Protein AF-A0A846T245-F1 (afdb_monomer_lite)

Sequence (131 aa):
MDLLSFDAEPLFFENPPSEEVVQLIQQATEDYKSGAAETFLRRAYDLAPENLMVLVTLFRYYFYQQRFTDATIISQQARAVIRHQLGLPDDWREISEARLFGSNQNNMVMVRFYLLCLKGEAYMLIRQGQF

Structure (mmCIF, N/CA/C/O backbone):
data_AF-A0A846T245-F1
#
_entry.id   AF-A0A846T245-F1
#
loop_
_atom_site.group_PDB
_atom_site.id
_atom_site.type_symbol
_atom_site.label_atom_id
_atom_site.label_alt_id
_atom_site.label_comp_id
_atom_site.label_asym_id
_atom_site.label_entity_id
_atom_site.label_seq_id
_atom_site.pdbx_PDB_ins_code
_atom_site.Cartn_x
_atom_site.Cartn_y
_atom_site.Cartn_z
_atom_site.occupancy
_atom_site.B_iso_or_equiv
_atom_site.auth_seq_id
_atom_site.auth_comp_id
_atom_site.auth_asym_id
_atom_site.auth_atom_id
_atom_site.pdbx_PDB_model_num
ATOM 1 N N . MET A 1 1 ? 24.693 6.717 6.559 1.00 41.41 1 MET A N 1
ATOM 2 C CA . MET A 1 1 ? 23.518 6.591 5.677 1.00 41.41 1 MET A CA 1
ATOM 3 C C . MET A 1 1 ? 22.745 5.388 6.180 1.00 41.41 1 MET A C 1
ATOM 5 O O . MET A 1 1 ? 23.279 4.289 6.101 1.00 41.41 1 MET A O 1
ATOM 9 N N . ASP A 1 2 ? 21.595 5.599 6.818 1.00 45.47 2 ASP A N 1
ATOM 10 C CA . ASP A 1 2 ? 20.751 4.489 7.262 1.00 45.47 2 ASP A CA 1
ATOM 11 C C . ASP A 1 2 ? 20.046 3.914 6.029 1.00 45.47 2 ASP A C 1
ATOM 13 O O . ASP A 1 2 ? 19.278 4.602 5.363 1.00 45.47 2 ASP A O 1
ATOM 17 N N . LEU A 1 3 ? 20.349 2.665 5.680 1.00 34.88 3 LEU A N 1
ATOM 18 C CA . LEU A 1 3 ? 19.709 1.982 4.551 1.00 34.88 3 LEU A CA 1
ATOM 19 C C . LEU A 1 3 ? 18.205 1.751 4.797 1.00 34.88 3 LEU A C 1
ATOM 21 O O . LEU A 1 3 ? 17.487 1.402 3.862 1.00 34.88 3 LEU A O 1
ATOM 25 N N . LEU A 1 4 ? 17.733 1.952 6.034 1.00 42.19 4 LEU A N 1
ATOM 26 C CA . LEU A 1 4 ? 16.335 1.839 6.443 1.00 42.19 4 LEU A CA 1
ATOM 27 C C . LEU A 1 4 ? 15.593 3.183 6.467 1.00 42.19 4 LEU A C 1
ATOM 29 O O . LEU A 1 4 ? 14.371 3.177 6.621 1.00 42.19 4 LEU A O 1
ATOM 33 N N . SER A 1 5 ? 16.276 4.322 6.282 1.00 49.75 5 SER A N 1
ATOM 34 C CA . SER A 1 5 ? 15.593 5.610 6.129 1.00 49.75 5 SER A CA 1
ATOM 35 C C . SER A 1 5 ? 14.982 5.693 4.728 1.00 49.75 5 SER A C 1
ATOM 37 O O . SER A 1 5 ? 15.657 6.045 3.757 1.00 49.75 5 SER A O 1
ATOM 39 N N . PHE A 1 6 ? 13.712 5.311 4.618 1.00 59.47 6 PHE A N 1
ATOM 40 C CA . PHE A 1 6 ? 12.919 5.445 3.402 1.00 59.47 6 PHE A CA 1
ATOM 41 C C . PHE A 1 6 ? 11.985 6.647 3.533 1.00 59.47 6 PHE A C 1
ATOM 43 O O . PHE A 1 6 ? 11.126 6.670 4.415 1.00 59.47 6 PHE A O 1
ATOM 50 N N . ASP A 1 7 ? 12.157 7.623 2.646 1.00 66.38 7 ASP A N 1
ATOM 51 C CA . ASP A 1 7 ? 11.205 8.710 2.467 1.00 66.38 7 ASP A CA 1
ATOM 52 C C . ASP A 1 7 ? 10.240 8.348 1.332 1.00 66.38 7 ASP A C 1
ATOM 54 O O . ASP A 1 7 ? 10.659 8.086 0.202 1.00 66.38 7 ASP A O 1
ATOM 58 N N . ALA A 1 8 ? 8.952 8.277 1.670 1.00 64.69 8 ALA A N 1
ATOM 59 C CA . ALA A 1 8 ? 7.884 7.939 0.739 1.00 64.69 8 ALA A CA 1
ATOM 60 C C . ALA A 1 8 ? 7.379 9.164 -0.032 1.00 64.69 8 ALA A C 1
ATOM 62 O O . ALA A 1 8 ? 6.711 8.981 -1.046 1.00 64.69 8 ALA A O 1
ATOM 63 N N . GLU A 1 9 ? 7.688 10.385 0.424 1.00 68.50 9 GLU A N 1
ATOM 64 C CA . GLU A 1 9 ? 7.197 11.622 -0.189 1.00 68.50 9 GLU A CA 1
ATOM 65 C C . GLU A 1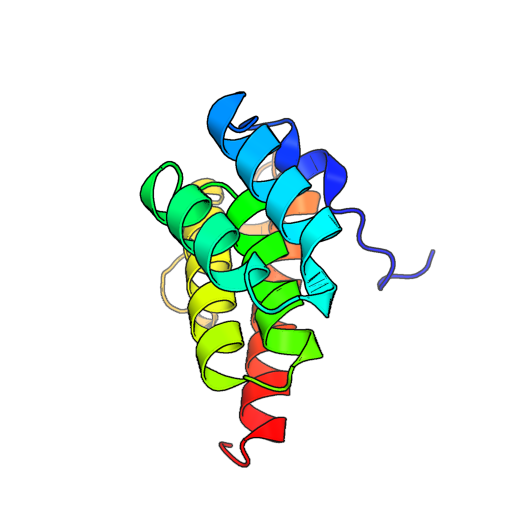 9 ? 7.442 11.686 -1.704 1.00 68.50 9 GLU A C 1
ATOM 67 O O . GLU A 1 9 ? 6.489 11.980 -2.430 1.00 68.50 9 GLU A O 1
ATOM 72 N N . PRO A 1 10 ? 8.626 11.311 -2.238 1.00 71.62 10 PRO A N 1
ATOM 73 C CA . PRO A 1 10 ? 8.865 11.336 -3.679 1.00 71.62 10 PRO A CA 1
ATOM 74 C C . PRO A 1 10 ? 7.912 10.450 -4.497 1.00 71.62 10 PRO A C 1
ATOM 76 O O . PRO A 1 10 ? 7.653 10.762 -5.654 1.00 71.62 10 PRO A O 1
ATOM 79 N N . LEU A 1 11 ? 7.358 9.374 -3.919 1.00 72.12 11 LEU A N 1
ATOM 80 C CA . LEU A 1 11 ? 6.392 8.509 -4.612 1.00 72.12 11 LEU A CA 1
ATOM 81 C C . LEU A 1 11 ? 5.040 9.190 -4.834 1.00 72.12 11 LEU A C 1
ATOM 83 O O . LEU A 1 11 ? 4.316 8.834 -5.760 1.00 72.12 11 LEU A O 1
ATOM 87 N N . PHE A 1 12 ? 4.674 10.135 -3.969 1.00 74.50 12 PHE A N 1
ATOM 88 C CA . PHE A 1 12 ? 3.361 10.777 -4.005 1.00 74.50 12 PHE A CA 1
ATOM 89 C C . PHE A 1 12 ? 3.303 11.936 -5.005 1.00 74.50 12 PHE A C 1
ATOM 91 O O . PHE A 1 12 ? 2.217 12.310 -5.441 1.00 74.50 12 PHE A O 1
ATOM 98 N N . PHE A 1 13 ? 4.457 12.478 -5.409 1.00 68.19 13 PHE A N 1
ATOM 99 C CA . PHE A 1 13 ? 4.535 13.596 -6.354 1.00 68.19 13 PHE A CA 1
ATOM 100 C C . PHE A 1 13 ? 4.383 13.186 -7.820 1.00 68.19 13 PHE A C 1
ATOM 102 O O . PHE A 1 13 ? 3.978 14.013 -8.632 1.00 68.19 13 PHE A O 1
ATOM 109 N N . GLU A 1 14 ? 4.685 11.936 -8.177 1.00 71.06 14 GLU A N 1
ATOM 110 C CA . GLU A 1 14 ? 4.560 11.487 -9.570 1.00 71.06 14 GLU A CA 1
ATOM 111 C C . GLU A 1 14 ? 3.104 11.281 -10.003 1.00 71.06 14 GLU A C 1
ATOM 113 O O . GLU A 1 14 ? 2.776 11.452 -11.176 1.00 71.06 14 GLU A O 1
ATOM 118 N N . ASN A 1 15 ? 2.221 10.948 -9.059 1.00 78.31 15 ASN A N 1
ATOM 119 C CA . ASN A 1 15 ? 0.790 10.805 -9.303 1.00 78.31 15 ASN A CA 1
ATOM 120 C C . ASN A 1 15 ? -0.003 11.355 -8.104 1.00 78.31 15 ASN A C 1
ATOM 122 O O . ASN A 1 15 ? -0.431 10.580 -7.236 1.00 78.31 15 ASN A O 1
ATOM 126 N N . PRO A 1 16 ? -0.156 12.688 -8.008 1.00 84.88 16 PRO A N 1
ATOM 127 C CA . PRO A 1 16 ? -0.857 13.293 -6.889 1.00 84.88 16 PRO A CA 1
ATOM 128 C C . PRO A 1 16 ? -2.333 12.859 -6.893 1.00 84.88 16 PRO A C 1
ATOM 130 O O . PRO A 1 16 ? -2.972 12.855 -7.948 1.00 84.88 16 PRO A O 1
ATOM 133 N N . PRO A 1 17 ? -2.898 12.482 -5.734 1.00 88.12 17 PRO A N 1
ATOM 134 C CA . PRO A 1 17 ? -4.321 12.180 -5.634 1.00 88.12 17 PRO A CA 1
ATOM 135 C C . PRO A 1 17 ? -5.187 13.420 -5.901 1.00 88.12 17 PRO A C 1
ATOM 137 O O . PRO A 1 17 ? -4.736 14.560 -5.785 1.00 88.12 17 PRO A O 1
ATOM 140 N N . SER A 1 18 ? -6.462 13.193 -6.228 1.00 93.50 18 SER A N 1
ATOM 141 C CA . SER A 1 18 ? -7.451 14.269 -6.333 1.00 93.50 18 SER A CA 1
ATOM 142 C C . SER A 1 18 ? -7.686 14.942 -4.977 1.00 93.50 18 SER A C 1
ATOM 144 O O . SER A 1 18 ? -7.467 14.344 -3.922 1.00 93.50 18 SER A O 1
ATOM 146 N N . GLU A 1 19 ? -8.183 16.180 -4.992 1.00 94.00 19 GLU A N 1
ATOM 147 C CA . GLU A 1 19 ? -8.483 16.920 -3.760 1.00 94.00 19 GLU A CA 1
ATOM 148 C C . GLU A 1 19 ? -9.481 16.170 -2.860 1.00 94.00 19 GLU A C 1
ATOM 150 O O . GLU A 1 19 ? -9.284 16.112 -1.649 1.00 94.00 19 GLU A O 1
ATOM 155 N N . GLU A 1 20 ? -10.493 15.513 -3.443 1.00 96.38 20 GLU A N 1
ATOM 156 C CA . GLU A 1 20 ? -11.443 14.679 -2.688 1.00 96.38 20 GLU A CA 1
ATOM 157 C C . GLU A 1 20 ? -10.726 13.535 -1.953 1.00 96.38 20 GLU A C 1
ATOM 159 O O . GLU A 1 20 ? -10.983 13.290 -0.776 1.00 96.38 20 GLU A O 1
ATOM 164 N N . VAL A 1 21 ? -9.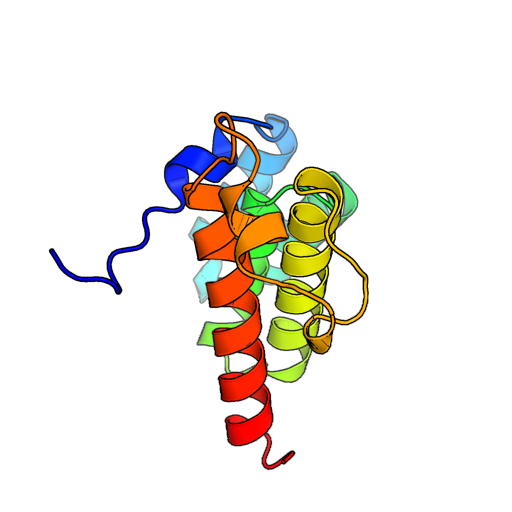781 12.858 -2.613 1.00 95.94 21 VAL A N 1
ATOM 165 C CA . VAL A 1 21 ? -9.000 11.775 -1.997 1.00 95.94 21 VAL A CA 1
ATOM 166 C C . VAL A 1 21 ? -8.119 12.306 -0.865 1.00 95.94 21 VAL A C 1
ATOM 168 O O . VAL A 1 21 ? -8.043 11.676 0.191 1.00 95.94 21 VAL A O 1
ATOM 171 N N . VAL A 1 22 ? -7.494 13.475 -1.038 1.00 94.06 22 VAL A N 1
ATOM 172 C CA . VAL A 1 22 ? -6.704 14.122 0.025 1.00 94.06 22 VAL A CA 1
ATOM 173 C C . VAL A 1 22 ? -7.579 14.450 1.236 1.00 94.06 22 VAL A C 1
ATOM 175 O O . VAL A 1 22 ? -7.199 14.134 2.364 1.00 94.06 22 VAL A O 1
ATOM 178 N N . GLN A 1 23 ? -8.766 15.022 1.015 1.00 95.00 23 GLN A N 1
ATOM 179 C CA . GLN A 1 23 ? -9.715 15.341 2.086 1.00 95.00 23 GLN A CA 1
ATOM 180 C C . GLN A 1 23 ? -10.160 14.084 2.844 1.00 95.00 23 GLN A C 1
ATOM 182 O O . GLN A 1 23 ? -10.197 14.093 4.073 1.00 95.00 23 GLN A O 1
ATOM 187 N N . LEU A 1 24 ? -10.427 12.979 2.141 1.00 96.12 24 LEU A N 1
ATOM 188 C CA . LEU A 1 24 ? -10.780 11.701 2.768 1.00 96.12 24 LEU A CA 1
ATOM 189 C C . LEU A 1 24 ? -9.633 11.133 3.621 1.00 96.12 24 LEU A C 1
ATOM 191 O O . LEU A 1 24 ? -9.868 10.661 4.733 1.00 96.12 24 LEU A O 1
ATOM 195 N N . ILE A 1 25 ? -8.386 11.205 3.144 1.00 93.06 25 ILE A N 1
ATOM 196 C CA . ILE A 1 25 ? -7.206 10.790 3.925 1.00 93.06 25 ILE A CA 1
ATOM 197 C C . ILE A 1 25 ? -7.042 11.663 5.179 1.00 93.06 25 ILE A C 1
ATOM 199 O O . ILE A 1 25 ? -6.724 11.155 6.261 1.00 93.06 25 ILE A O 1
ATOM 203 N N . GLN A 1 26 ? -7.272 12.971 5.056 1.00 92.88 26 GLN A N 1
ATOM 204 C CA . GLN A 1 26 ? -7.211 13.889 6.188 1.00 92.88 26 GLN A CA 1
ATOM 205 C C . GLN A 1 26 ? -8.289 13.561 7.229 1.00 92.88 26 GLN A C 1
ATOM 207 O O . GLN A 1 26 ? -7.961 13.385 8.403 1.00 92.88 26 GLN A O 1
ATOM 212 N N . GLN A 1 27 ? -9.541 13.379 6.799 1.00 92.88 27 GLN A N 1
ATOM 213 C CA . GLN A 1 27 ? -10.646 12.971 7.673 1.00 92.88 27 GLN A CA 1
ATOM 214 C C . GLN A 1 27 ? -10.334 11.661 8.399 1.00 92.88 27 GLN A C 1
ATOM 216 O O . GLN A 1 27 ? -10.502 11.566 9.611 1.00 92.88 27 GLN A O 1
ATOM 221 N N . ALA A 1 28 ? -9.780 10.669 7.695 1.00 91.88 28 ALA A N 1
ATOM 222 C CA . ALA A 1 28 ? -9.361 9.417 8.319 1.00 91.88 28 ALA A CA 1
ATOM 223 C C . ALA A 1 28 ? -8.300 9.603 9.416 1.00 91.88 28 ALA A C 1
ATOM 225 O O . ALA A 1 28 ? -8.283 8.862 10.399 1.00 91.88 28 ALA A O 1
ATOM 226 N N . THR A 1 29 ? -7.402 10.575 9.248 1.00 86.69 29 THR A N 1
ATOM 227 C CA . THR A 1 29 ? -6.349 10.878 10.225 1.00 86.69 29 THR A CA 1
ATOM 228 C C . THR A 1 29 ? -6.931 11.546 11.470 1.00 86.69 29 THR A C 1
ATOM 230 O O . THR A 1 29 ? -6.571 11.180 12.590 1.00 86.69 29 THR A O 1
ATOM 233 N N . GLU A 1 30 ? -7.857 12.487 11.286 1.00 88.12 30 GLU A N 1
ATOM 234 C CA . GLU A 1 30 ? -8.571 13.171 12.372 1.00 88.12 30 GLU A CA 1
ATOM 235 C C . GLU A 1 30 ? -9.438 12.184 13.177 1.00 88.12 30 GLU A C 1
ATOM 237 O O . GLU A 1 30 ? -9.415 12.189 14.411 1.00 88.12 30 GLU A O 1
ATOM 242 N N . ASP A 1 31 ? -10.099 11.254 12.486 1.00 87.19 31 ASP A N 1
ATOM 243 C CA . ASP A 1 31 ? -10.982 10.236 13.062 1.00 87.19 31 ASP A CA 1
ATOM 244 C C . ASP A 1 31 ? -10.290 8.908 13.420 1.00 87.19 31 ASP A C 1
ATOM 246 O O . ASP A 1 31 ? -10.946 7.906 13.726 1.00 87.19 31 ASP A O 1
ATOM 250 N N . TYR A 1 32 ? -8.954 8.870 13.453 1.00 79.06 32 TYR A N 1
ATOM 251 C CA . TYR A 1 32 ? -8.203 7.633 13.716 1.00 79.06 32 TYR A CA 1
ATOM 252 C C . TYR A 1 32 ? -8.620 6.937 15.025 1.00 79.06 32 TYR A C 1
ATOM 254 O O . TYR A 1 32 ? -8.605 5.710 15.121 1.00 79.06 32 TYR A O 1
ATOM 262 N N . LYS A 1 33 ? -9.031 7.710 16.039 1.00 76.25 33 LYS A N 1
ATOM 263 C CA . LYS A 1 33 ? -9.459 7.196 17.352 1.00 76.25 33 LYS A CA 1
ATOM 264 C C . LYS A 1 33 ? -10.952 6.875 17.447 1.00 76.25 33 LYS A C 1
ATOM 266 O O . LYS A 1 33 ? -11.340 6.158 18.365 1.00 76.25 33 LYS A O 1
ATOM 271 N N . SER A 1 34 ? -11.783 7.418 16.557 1.00 74.19 34 SER A N 1
ATOM 272 C CA . SER A 1 34 ? -13.247 7.303 16.627 1.00 74.19 34 SER A CA 1
ATOM 273 C C . SER A 1 34 ? -13.784 6.065 15.896 1.00 74.19 34 SER A C 1
ATOM 275 O O . SER A 1 34 ? -14.965 5.749 16.004 1.00 74.19 34 SER A O 1
ATOM 277 N N . GLY A 1 35 ? -12.920 5.340 15.173 1.00 75.75 35 GLY A N 1
ATOM 278 C CA . GLY A 1 35 ? -13.276 4.137 14.415 1.00 75.75 35 GLY A CA 1
ATOM 279 C C . GLY A 1 35 ? -13.857 4.420 13.025 1.00 75.75 35 GLY A C 1
ATOM 280 O O . GLY A 1 35 ? -13.935 3.505 12.211 1.00 75.75 35 GLY A O 1
ATOM 281 N N . ALA A 1 36 ? -14.189 5.677 12.706 1.00 86.75 36 ALA A N 1
ATOM 282 C CA . ALA A 1 36 ? -14.675 6.075 11.381 1.00 86.75 36 ALA A CA 1
ATOM 283 C C . ALA A 1 36 ? -13.566 6.125 10.311 1.00 86.75 36 ALA A C 1
ATOM 285 O O . ALA A 1 36 ? -13.859 6.129 9.114 1.00 86.75 36 ALA A O 1
ATOM 286 N N . ALA A 1 37 ? -12.296 6.105 10.727 1.00 91.12 37 ALA A N 1
ATOM 287 C CA . ALA A 1 37 ? -11.144 6.189 9.836 1.00 91.12 37 ALA A CA 1
ATOM 288 C C . ALA A 1 37 ? -11.128 5.134 8.718 1.00 91.12 37 ALA A C 1
ATOM 290 O O . ALA A 1 37 ? -10.785 5.469 7.586 1.00 91.12 37 ALA A O 1
ATOM 291 N N . GLU A 1 38 ? -11.541 3.884 8.981 1.00 94.00 38 GLU A N 1
ATOM 292 C CA . GLU A 1 38 ? -11.573 2.857 7.924 1.00 94.00 38 GLU A CA 1
ATOM 293 C C . GLU A 1 38 ? -12.533 3.234 6.794 1.00 94.00 38 GLU A C 1
ATOM 295 O O . GLU A 1 38 ? -12.221 3.010 5.628 1.00 94.00 38 GLU A O 1
ATOM 300 N N . THR A 1 39 ? -13.683 3.826 7.118 1.00 95.25 39 THR A N 1
ATOM 301 C CA . THR A 1 39 ? -14.701 4.204 6.131 1.00 95.25 39 THR A CA 1
ATOM 302 C C . THR A 1 39 ? -14.165 5.255 5.165 1.00 95.25 39 THR A C 1
ATOM 304 O O . THR A 1 39 ? -14.307 5.106 3.951 1.00 95.25 39 THR A O 1
ATOM 307 N N . PHE A 1 40 ? -13.507 6.293 5.686 1.00 96.31 40 PHE A N 1
ATOM 308 C CA . PHE A 1 40 ? -12.905 7.335 4.854 1.00 96.31 40 PHE A CA 1
ATOM 309 C C . PHE A 1 40 ? -11.769 6.790 3.988 1.00 96.31 40 PHE A C 1
ATOM 311 O O . PHE A 1 40 ? -11.711 7.090 2.797 1.00 96.31 40 PHE A O 1
ATOM 318 N N . LEU A 1 41 ? -10.917 5.926 4.548 1.00 95.38 41 LEU A N 1
ATOM 319 C CA . LEU A 1 41 ? -9.838 5.297 3.788 1.00 95.38 41 LEU A CA 1
ATOM 320 C C . LEU A 1 41 ? -10.365 4.373 2.689 1.00 95.38 41 LEU A C 1
ATOM 322 O O . LEU A 1 41 ? -9.869 4.426 1.569 1.00 95.38 41 LEU A O 1
ATOM 326 N N . ARG A 1 42 ? -11.394 3.566 2.965 1.00 96.44 42 ARG A N 1
ATOM 327 C CA . ARG A 1 42 ? -12.025 2.719 1.942 1.00 96.44 42 ARG A CA 1
ATOM 328 C C . ARG A 1 42 ? -12.636 3.550 0.821 1.00 96.44 42 ARG A C 1
ATOM 330 O O . ARG A 1 42 ? -12.434 3.222 -0.338 1.00 96.44 42 ARG A O 1
ATOM 337 N N . ARG A 1 43 ? -13.283 4.673 1.140 1.00 97.25 43 ARG A N 1
ATOM 338 C CA . ARG A 1 43 ? -13.791 5.586 0.108 1.00 97.25 43 ARG A CA 1
ATOM 339 C C . ARG A 1 43 ? -12.662 6.205 -0.724 1.00 97.25 43 ARG A C 1
ATOM 341 O O . ARG A 1 43 ? -12.795 6.309 -1.938 1.00 97.25 43 ARG A O 1
ATOM 348 N N . ALA A 1 44 ? -11.547 6.586 -0.098 1.00 97.31 44 ALA A N 1
ATOM 349 C CA . ALA A 1 44 ? -10.366 7.062 -0.820 1.00 97.31 44 ALA A CA 1
ATOM 350 C C . ALA A 1 44 ? -9.795 5.976 -1.750 1.00 97.31 44 ALA A C 1
ATOM 352 O O . ALA A 1 44 ? -9.403 6.271 -2.877 1.00 97.31 44 ALA A O 1
ATOM 353 N N . TYR A 1 45 ? -9.799 4.720 -1.297 1.00 97.38 45 TYR A N 1
ATOM 354 C CA . TYR A 1 45 ? -9.401 3.556 -2.086 1.00 97.38 45 TYR A CA 1
ATOM 355 C C . TYR A 1 45 ? -10.317 3.312 -3.283 1.00 97.38 45 TYR A C 1
ATOM 357 O O . TYR A 1 45 ? -9.815 3.121 -4.384 1.00 97.38 45 TYR A O 1
ATOM 365 N N . ASP A 1 46 ? -11.633 3.394 -3.109 1.00 97.62 46 ASP A N 1
ATOM 366 C CA . ASP A 1 46 ? -12.581 3.211 -4.212 1.00 97.62 46 ASP A CA 1
ATOM 367 C C . ASP A 1 46 ? -12.405 4.280 -5.307 1.00 97.62 46 ASP A C 1
ATOM 369 O O . ASP A 1 46 ? -12.576 3.994 -6.492 1.00 97.62 46 ASP A O 1
ATOM 373 N N . LEU A 1 47 ? -12.030 5.506 -4.924 1.00 97.31 47 LEU A N 1
ATOM 374 C CA . LEU A 1 47 ? -11.764 6.605 -5.858 1.00 97.31 47 LEU A CA 1
ATOM 375 C C . LEU A 1 47 ? -10.399 6.496 -6.551 1.00 97.31 47 LEU A C 1
ATOM 377 O O . LEU A 1 47 ? -10.255 6.935 -7.692 1.00 97.31 47 LEU A O 1
ATOM 381 N N . ALA A 1 48 ? -9.387 5.962 -5.866 1.00 96.56 48 ALA A N 1
ATOM 382 C CA . ALA A 1 48 ? -8.012 5.931 -6.353 1.00 96.56 48 ALA A CA 1
ATOM 383 C C . ALA A 1 48 ? -7.266 4.656 -5.897 1.00 96.56 48 ALA A C 1
ATOM 385 O O . ALA A 1 48 ? -6.314 4.740 -5.112 1.00 96.56 48 ALA A O 1
ATOM 386 N N . PRO A 1 49 ? -7.654 3.470 -6.408 1.00 96.31 49 PRO A N 1
ATOM 387 C CA . PRO A 1 49 ? -7.197 2.176 -5.884 1.00 96.31 49 PRO A CA 1
ATOM 388 C C . PRO A 1 49 ? -5.715 1.889 -6.146 1.00 96.31 49 PRO A C 1
ATOM 390 O O . PRO A 1 49 ? -5.099 1.105 -5.432 1.00 96.31 49 PRO A O 1
ATOM 393 N N . GLU A 1 50 ? -5.126 2.536 -7.152 1.00 95.50 50 GLU A N 1
ATOM 394 C CA . GLU A 1 50 ? -3.709 2.395 -7.508 1.00 95.50 50 GLU A CA 1
ATOM 395 C C . GLU A 1 50 ? -2.849 3.569 -7.011 1.00 95.50 50 GLU A C 1
ATOM 397 O O . GLU A 1 50 ? -1.645 3.618 -7.264 1.00 95.50 50 GLU A O 1
ATOM 402 N N . ASN A 1 51 ? -3.436 4.537 -6.296 1.00 94.94 51 ASN A N 1
ATOM 403 C CA . ASN A 1 51 ? -2.675 5.668 -5.784 1.00 94.94 51 ASN A CA 1
ATOM 404 C C . ASN A 1 51 ? -1.838 5.249 -4.566 1.00 94.94 51 ASN A C 1
ATOM 406 O O . ASN A 1 51 ? -2.362 4.804 -3.542 1.00 94.94 51 ASN A O 1
ATOM 410 N N . LEU A 1 52 ? -0.519 5.430 -4.655 1.00 93.88 52 LEU A N 1
ATOM 411 C CA . LEU A 1 52 ? 0.414 4.989 -3.616 1.00 93.88 52 LEU A CA 1
ATOM 412 C C . LEU A 1 52 ? 0.193 5.693 -2.274 1.00 93.88 52 LEU A C 1
ATOM 414 O O . LEU A 1 52 ? 0.413 5.073 -1.237 1.00 93.88 52 LEU A O 1
ATOM 418 N N . MET A 1 53 ? -0.272 6.947 -2.259 1.00 93.38 53 MET A N 1
ATOM 419 C CA . MET A 1 53 ? -0.586 7.650 -1.011 1.00 93.38 53 MET A CA 1
ATOM 420 C C . MET A 1 53 ? -1.753 6.981 -0.287 1.00 93.38 53 MET A C 1
ATOM 422 O O . MET A 1 53 ? -1.682 6.741 0.921 1.00 93.38 53 MET A O 1
ATOM 426 N N . VAL A 1 54 ? -2.796 6.610 -1.031 1.00 95.19 54 VAL A N 1
ATOM 427 C CA . VAL A 1 54 ? -3.953 5.876 -0.506 1.00 95.19 54 VAL A CA 1
ATOM 428 C C . VAL A 1 54 ? -3.524 4.505 0.014 1.00 95.19 54 VAL A C 1
ATOM 430 O O . VAL A 1 54 ? -3.769 4.182 1.178 1.00 95.19 54 VAL A O 1
ATOM 433 N N . LEU A 1 55 ? -2.809 3.728 -0.804 1.00 96.50 55 LEU A N 1
ATOM 434 C CA . LEU A 1 55 ? -2.353 2.382 -0.450 1.00 96.50 55 LEU A CA 1
ATOM 435 C C . LEU A 1 55 ? -1.429 2.382 0.777 1.00 96.50 55 LEU A C 1
ATOM 437 O O . LEU A 1 55 ? -1.626 1.595 1.700 1.00 96.50 55 LEU A O 1
ATOM 441 N N . VAL A 1 56 ? -0.454 3.293 0.848 1.00 94.44 56 VAL A N 1
ATOM 442 C CA . VAL A 1 56 ? 0.444 3.412 2.011 1.00 94.44 56 VAL A CA 1
ATOM 443 C C . VAL A 1 56 ? -0.330 3.803 3.271 1.00 94.44 56 VAL A C 1
ATOM 445 O O . VAL A 1 56 ? -0.036 3.293 4.357 1.00 94.44 56 VAL A O 1
ATOM 448 N N . THR A 1 57 ? -1.334 4.672 3.146 1.00 93.75 57 THR A N 1
ATOM 449 C CA . THR A 1 57 ? -2.155 5.098 4.286 1.00 93.75 57 THR A CA 1
ATOM 450 C C . THR A 1 57 ? -3.032 3.952 4.803 1.00 93.75 57 THR A C 1
ATOM 452 O O . THR A 1 57 ? -3.018 3.679 6.006 1.00 93.75 57 THR A O 1
ATOM 455 N N . LEU A 1 58 ? -3.714 3.210 3.918 1.00 95.56 58 LEU A N 1
ATOM 456 C CA . LEU A 1 58 ? -4.465 2.000 4.291 1.00 95.56 58 LEU A CA 1
ATOM 457 C C . LEU A 1 58 ? -3.570 0.928 4.911 1.00 95.56 58 LEU A C 1
ATOM 459 O O . LEU A 1 58 ? -3.931 0.331 5.926 1.00 95.56 58 LEU A O 1
ATOM 463 N N . PHE A 1 59 ? -2.390 0.699 4.332 1.00 96.06 59 PHE A N 1
ATOM 464 C CA . PHE A 1 59 ? -1.425 -0.252 4.871 1.00 96.06 59 PHE A CA 1
ATOM 465 C C . PHE A 1 59 ? -1.074 0.087 6.323 1.00 96.06 59 PHE A C 1
ATOM 467 O O . PHE A 1 59 ? -1.174 -0.779 7.192 1.00 96.06 59 PHE A O 1
ATOM 474 N N . ARG A 1 60 ? -0.717 1.348 6.612 1.00 93.50 60 ARG A N 1
ATOM 475 C CA . ARG A 1 60 ? -0.389 1.800 7.977 1.00 93.50 60 ARG A CA 1
ATOM 476 C C . ARG A 1 60 ? -1.571 1.623 8.927 1.00 93.50 60 ARG A C 1
ATOM 478 O O . ARG A 1 60 ? -1.379 1.130 10.038 1.00 93.50 60 ARG A O 1
ATOM 485 N N . TYR A 1 61 ? -2.778 1.967 8.476 1.00 93.88 61 TYR A N 1
ATOM 486 C CA . TYR A 1 61 ? -4.007 1.806 9.251 1.00 93.88 61 TYR A CA 1
ATOM 487 C C . TYR A 1 61 ? -4.237 0.350 9.690 1.00 93.88 61 TYR A C 1
ATOM 489 O O . TYR A 1 61 ? -4.476 0.094 10.873 1.00 93.88 61 TYR A O 1
ATOM 497 N N . TYR A 1 62 ? -4.118 -0.615 8.772 1.00 95.19 62 TYR A N 1
ATOM 498 C CA . TYR A 1 62 ? -4.274 -2.036 9.100 1.00 95.19 62 TYR A CA 1
ATOM 499 C C . TYR A 1 62 ? -3.102 -2.593 9.904 1.00 95.19 62 TYR A C 1
ATOM 501 O O . TYR A 1 62 ? -3.304 -3.340 10.865 1.00 95.19 62 TYR A O 1
ATOM 509 N N . PHE A 1 63 ? -1.876 -2.205 9.553 1.00 94.38 63 PHE A N 1
ATOM 510 C CA . PHE A 1 63 ? -0.667 -2.688 10.208 1.00 94.38 63 PHE A CA 1
ATOM 511 C C . PHE A 1 63 ? -0.625 -2.305 11.692 1.00 94.38 63 PHE A C 1
ATOM 513 O O . PHE A 1 63 ? -0.358 -3.159 12.538 1.00 94.38 63 PHE A O 1
ATOM 520 N N . TYR A 1 64 ? -0.940 -1.052 12.037 1.00 92.31 64 TYR A N 1
ATOM 521 C CA . TYR A 1 64 ? -0.946 -0.602 13.434 1.00 92.31 64 TYR A CA 1
ATOM 522 C C . TYR A 1 64 ? -2.042 -1.249 14.281 1.00 92.31 64 TYR A C 1
ATOM 524 O O . TYR A 1 64 ? -1.869 -1.400 15.488 1.00 92.31 64 TYR A O 1
ATOM 532 N N . GLN A 1 65 ? -3.123 -1.705 13.655 1.00 92.12 65 GLN A N 1
ATOM 533 C CA . GLN A 1 65 ? -4.166 -2.496 14.310 1.00 92.12 65 GLN A CA 1
ATOM 534 C C . GLN A 1 65 ? -3.879 -4.001 14.313 1.00 92.12 65 GLN A C 1
ATOM 536 O O . GLN A 1 65 ? -4.742 -4.786 14.693 1.00 92.12 65 GLN A O 1
ATOM 541 N N . GLN A 1 66 ? -2.685 -4.422 13.881 1.00 94.31 66 GLN A N 1
ATOM 542 C CA . GLN A 1 66 ? -2.284 -5.830 13.778 1.00 94.31 66 GLN A CA 1
ATOM 543 C C . GLN A 1 66 ? -3.186 -6.668 12.853 1.00 94.31 66 GLN A C 1
ATOM 545 O O . GLN A 1 66 ? -3.181 -7.899 12.912 1.00 94.31 66 GLN A O 1
ATOM 550 N N . ARG A 1 67 ? -3.922 -6.023 11.940 1.00 95.50 67 ARG A N 1
ATOM 551 C CA . ARG A 1 67 ? -4.725 -6.675 10.896 1.00 95.50 67 ARG A CA 1
ATOM 552 C C . ARG A 1 67 ? -3.821 -7.083 9.735 1.00 95.50 67 ARG A C 1
ATOM 554 O O . ARG A 1 67 ? -3.904 -6.546 8.633 1.00 95.50 67 ARG A O 1
ATOM 561 N N . PHE A 1 68 ? -2.913 -8.025 9.998 1.00 96.06 68 PHE A N 1
ATOM 562 C CA . PHE A 1 68 ? -1.849 -8.398 9.058 1.00 96.06 68 PHE A CA 1
ATOM 563 C C . PHE A 1 68 ? -2.372 -8.971 7.739 1.00 96.06 68 PHE A C 1
ATOM 565 O O . PHE A 1 68 ? -1.725 -8.796 6.711 1.00 96.06 68 PHE A O 1
ATOM 572 N N . THR A 1 69 ? -3.545 -9.608 7.738 1.00 96.19 69 THR A N 1
ATOM 573 C CA . THR A 1 69 ? -4.153 -10.136 6.508 1.00 96.19 69 THR A CA 1
ATOM 574 C C . THR A 1 69 ? -4.523 -8.998 5.563 1.00 96.19 69 THR A C 1
ATOM 576 O O . THR A 1 69 ? -4.091 -8.992 4.414 1.00 96.19 69 THR A O 1
ATOM 579 N N . ASP A 1 70 ? -5.226 -7.987 6.075 1.00 96.88 70 ASP A N 1
ATOM 580 C CA . ASP A 1 70 ? -5.612 -6.809 5.295 1.00 96.88 70 ASP A CA 1
ATOM 581 C C . ASP A 1 70 ? -4.380 -5.998 4.872 1.00 96.88 70 ASP A C 1
ATOM 583 O O . ASP A 1 70 ? -4.251 -5.604 3.714 1.00 96.88 70 ASP A O 1
ATOM 587 N N . ALA A 1 71 ? -3.417 -5.811 5.781 1.00 97.31 71 ALA A N 1
ATOM 588 C CA . ALA A 1 71 ? -2.167 -5.120 5.473 1.00 97.31 71 ALA A CA 1
ATOM 589 C C . ALA A 1 71 ? -1.357 -5.834 4.372 1.00 97.31 71 ALA A C 1
ATOM 591 O O . ALA A 1 71 ? -0.774 -5.170 3.515 1.00 97.31 71 ALA A O 1
ATOM 592 N N . THR A 1 72 ? -1.357 -7.171 4.345 1.00 97.12 72 THR A N 1
ATOM 593 C CA . THR A 1 72 ? -0.693 -7.962 3.295 1.00 97.12 72 THR A CA 1
ATOM 594 C C . THR A 1 72 ? -1.339 -7.733 1.933 1.00 97.12 72 THR A C 1
ATOM 596 O O . THR A 1 72 ? -0.621 -7.495 0.966 1.00 97.12 72 THR A O 1
ATOM 599 N N . ILE A 1 73 ? -2.674 -7.717 1.860 1.00 97.25 73 ILE A N 1
ATOM 600 C CA . ILE A 1 73 ? -3.408 -7.447 0.612 1.00 97.25 73 ILE A CA 1
ATOM 601 C C . ILE A 1 73 ? -3.035 -6.066 0.058 1.00 97.25 73 ILE A C 1
ATOM 603 O O . ILE A 1 73 ? -2.671 -5.944 -1.111 1.00 97.25 73 ILE A O 1
ATOM 607 N N . ILE A 1 74 ? -3.058 -5.031 0.902 1.00 98.00 74 ILE A N 1
ATOM 608 C CA . ILE A 1 74 ? -2.717 -3.667 0.473 1.00 98.00 74 ILE A CA 1
ATOM 609 C C . ILE A 1 74 ? -1.239 -3.557 0.067 1.00 98.00 74 ILE A C 1
ATOM 611 O O . ILE A 1 74 ? -0.917 -2.896 -0.921 1.00 98.00 74 ILE A O 1
ATOM 615 N N . SER A 1 75 ? -0.332 -4.235 0.779 1.00 97.38 75 SER A N 1
ATOM 616 C CA . SER A 1 75 ? 1.095 -4.260 0.432 1.00 97.38 75 SER A CA 1
ATOM 617 C C . SER A 1 75 ? 1.343 -4.900 -0.940 1.00 97.38 75 SER A C 1
ATOM 619 O O . SER A 1 75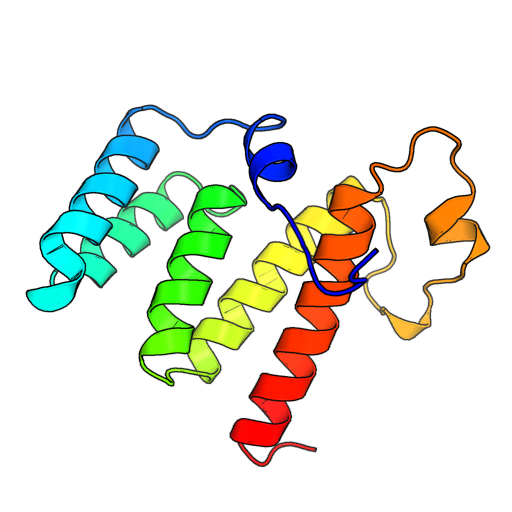 ? 2.066 -4.327 -1.755 1.00 97.38 75 SER A O 1
ATOM 621 N N . GLN A 1 76 ? 0.663 -6.012 -1.239 1.00 96.81 76 GLN A N 1
ATOM 622 C CA . GLN A 1 76 ? 0.738 -6.686 -2.538 1.00 96.81 76 GLN A CA 1
ATOM 623 C C . GLN A 1 76 ? 0.195 -5.816 -3.677 1.00 96.81 76 GLN A C 1
ATOM 625 O O . GLN A 1 76 ? 0.780 -5.793 -4.760 1.00 96.81 76 GLN A O 1
ATOM 630 N N . GLN A 1 77 ? -0.887 -5.068 -3.439 1.00 97.19 77 GLN A N 1
ATOM 631 C CA . GLN A 1 77 ? -1.423 -4.113 -4.414 1.00 97.19 77 GLN A CA 1
ATOM 632 C C . GLN A 1 77 ? -0.437 -2.973 -4.686 1.00 97.19 77 GLN A C 1
ATOM 634 O O . GLN A 1 77 ? -0.121 -2.701 -5.843 1.00 97.19 77 GLN A O 1
ATOM 639 N N . ALA A 1 78 ? 0.130 -2.363 -3.640 1.00 96.62 78 ALA A N 1
ATOM 640 C CA . ALA A 1 78 ? 1.151 -1.325 -3.792 1.00 96.62 78 ALA A CA 1
ATOM 641 C C . ALA A 1 78 ? 2.389 -1.847 -4.538 1.00 96.62 78 ALA A C 1
ATOM 643 O O . ALA A 1 78 ? 2.934 -1.171 -5.414 1.00 96.62 78 ALA A O 1
ATOM 644 N N . ARG A 1 79 ? 2.798 -3.088 -4.249 1.00 95.62 79 ARG A N 1
ATOM 645 C CA . ARG A 1 79 ? 3.885 -3.759 -4.961 1.00 95.62 79 ARG A CA 1
ATOM 646 C C . ARG A 1 79 ? 3.552 -3.996 -6.431 1.00 95.62 79 ARG A C 1
ATOM 648 O O . ARG A 1 79 ? 4.431 -3.812 -7.268 1.00 95.62 79 ARG A O 1
ATOM 655 N N . ALA A 1 80 ? 2.317 -4.378 -6.755 1.00 95.81 80 ALA A N 1
ATOM 656 C CA . ALA A 1 80 ? 1.869 -4.563 -8.133 1.00 95.81 80 ALA A CA 1
ATOM 657 C C . ALA A 1 80 ? 1.902 -3.247 -8.926 1.00 95.81 80 ALA A C 1
ATOM 659 O O . ALA A 1 80 ? 2.424 -3.240 -10.040 1.00 95.81 80 ALA A O 1
ATOM 660 N N . VAL A 1 81 ? 1.444 -2.132 -8.342 1.00 94.50 81 VAL A N 1
ATOM 661 C CA . VAL A 1 81 ? 1.523 -0.795 -8.966 1.00 94.50 81 VAL A CA 1
ATOM 662 C C . VAL A 1 81 ? 2.967 -0.466 -9.348 1.00 94.50 81 VAL A C 1
ATOM 664 O O . VAL A 1 81 ? 3.257 -0.173 -10.509 1.00 94.50 81 VAL A O 1
ATOM 667 N N . ILE A 1 82 ? 3.901 -0.601 -8.403 1.00 91.94 82 ILE A N 1
ATOM 668 C CA . ILE A 1 82 ? 5.318 -0.328 -8.670 1.00 91.94 82 ILE A CA 1
ATOM 669 C C . ILE A 1 82 ? 5.928 -1.328 -9.654 1.00 91.94 82 ILE A C 1
ATOM 671 O O . ILE A 1 82 ? 6.709 -0.939 -10.520 1.00 91.94 82 ILE A O 1
ATOM 675 N N . ARG A 1 83 ? 5.570 -2.613 -9.562 1.00 92.06 83 ARG A N 1
ATOM 676 C CA . ARG A 1 83 ? 6.017 -3.639 -10.513 1.00 92.06 83 ARG A CA 1
ATOM 677 C C . ARG A 1 83 ? 5.674 -3.234 -11.945 1.00 92.06 83 ARG A C 1
ATOM 679 O O . ARG A 1 83 ? 6.540 -3.321 -12.812 1.00 92.06 83 ARG A O 1
ATOM 686 N N . HIS A 1 84 ? 4.438 -2.787 -12.179 1.00 91.44 84 HIS A N 1
ATOM 687 C CA . HIS A 1 84 ? 3.984 -2.338 -13.494 1.00 91.44 84 HIS A CA 1
ATOM 688 C C . HIS A 1 84 ? 4.738 -1.090 -13.964 1.00 91.44 84 HIS A C 1
ATOM 690 O O . HIS A 1 84 ? 5.194 -1.066 -15.104 1.00 91.44 84 HIS A O 1
ATOM 696 N N . GLN A 1 85 ? 4.945 -0.103 -13.086 1.00 88.56 85 GLN A N 1
ATOM 697 C CA . GLN A 1 85 ? 5.705 1.113 -13.409 1.00 88.56 85 GLN A CA 1
ATOM 698 C C . GLN A 1 85 ? 7.177 0.827 -13.748 1.00 88.56 85 GLN A C 1
ATOM 700 O O . GLN A 1 85 ? 7.738 1.458 -14.640 1.00 88.56 85 GLN A O 1
ATOM 705 N N . LEU A 1 86 ? 7.793 -0.152 -13.081 1.00 87.50 86 LEU A N 1
ATOM 706 C CA . LEU A 1 86 ? 9.178 -0.570 -13.320 1.00 87.50 86 LEU A CA 1
ATOM 707 C C . LEU A 1 86 ? 9.329 -1.619 -14.439 1.00 87.50 86 LEU A C 1
ATOM 709 O O . LEU A 1 86 ? 10.454 -2.008 -14.753 1.00 87.50 86 LEU A O 1
ATOM 713 N N . GLY A 1 87 ? 8.232 -2.123 -15.018 1.00 88.44 87 GLY A N 1
ATOM 714 C CA . GLY A 1 87 ? 8.275 -3.189 -16.028 1.00 88.44 87 GLY A CA 1
ATOM 715 C C . GLY A 1 87 ? 8.883 -4.504 -15.516 1.00 88.44 87 GLY A C 1
ATOM 716 O O . GLY A 1 87 ? 9.580 -5.204 -16.255 1.00 88.44 87 GLY A O 1
ATOM 717 N N . 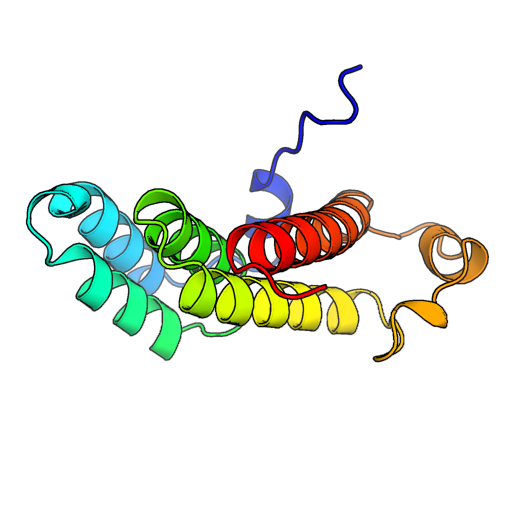LEU A 1 88 ? 8.670 -4.825 -14.238 1.00 88.75 88 LEU A N 1
ATOM 718 C CA . LEU A 1 88 ? 9.206 -6.026 -13.591 1.00 88.75 88 LEU A CA 1
ATOM 719 C C . LEU A 1 88 ? 8.311 -7.260 -13.839 1.00 88.75 88 LEU A C 1
ATOM 721 O O . LEU A 1 88 ? 7.103 -7.110 -14.025 1.00 88.75 88 LEU A O 1
ATOM 725 N N . PRO A 1 89 ? 8.878 -8.484 -13.826 1.00 90.19 89 PRO A N 1
ATOM 726 C CA . PRO A 1 89 ? 8.108 -9.722 -13.939 1.00 90.19 89 PRO A CA 1
ATOM 727 C C . PRO A 1 89 ? 7.186 -9.938 -12.731 1.00 90.19 89 PRO A C 1
ATOM 729 O O . PRO A 1 89 ? 7.427 -9.408 -11.643 1.00 90.19 89 PRO A O 1
ATOM 732 N N . ASP A 1 90 ? 6.148 -10.755 -12.919 1.00 89.19 90 ASP A N 1
ATOM 733 C CA . ASP A 1 90 ? 5.204 -11.113 -11.854 1.00 89.19 90 ASP A CA 1
ATOM 734 C C . ASP A 1 90 ? 5.863 -11.920 -10.733 1.00 89.19 90 ASP A C 1
ATOM 736 O O . ASP A 1 90 ? 5.600 -11.672 -9.551 1.00 89.19 90 ASP A O 1
ATOM 740 N N . ASP A 1 91 ? 6.739 -12.858 -11.100 1.00 90.19 91 ASP A N 1
ATOM 741 C CA . ASP A 1 91 ? 7.535 -13.618 -10.148 1.00 90.19 91 ASP A CA 1
ATOM 742 C C . ASP A 1 91 ? 8.780 -12.823 -9.743 1.00 90.19 91 ASP A C 1
ATOM 744 O O . ASP A 1 91 ? 9.692 -12.581 -10.536 1.00 90.19 91 ASP A O 1
ATOM 748 N N . TRP A 1 92 ? 8.845 -12.445 -8.466 1.00 89.31 92 TRP A N 1
ATOM 749 C CA . TRP A 1 92 ? 9.977 -11.700 -7.924 1.00 89.31 92 TRP A CA 1
ATOM 750 C C . TRP A 1 92 ? 11.300 -12.474 -8.025 1.00 89.31 92 TRP A C 1
ATOM 752 O O . TRP A 1 92 ? 12.361 -11.854 -8.043 1.00 89.31 92 TRP A O 1
ATOM 762 N N . ARG A 1 93 ? 11.253 -13.809 -8.121 1.00 89.69 93 ARG A N 1
ATOM 763 C CA . ARG A 1 93 ? 12.436 -14.674 -8.265 1.00 89.69 93 ARG A CA 1
ATOM 764 C C . ARG A 1 93 ? 13.099 -14.540 -9.636 1.00 89.69 93 ARG A C 1
ATOM 766 O O . ARG A 1 93 ? 14.260 -14.902 -9.785 1.00 89.69 93 ARG A O 1
ATOM 773 N N . GLU A 1 94 ? 12.384 -14.003 -10.623 1.00 90.69 94 GLU A N 1
ATOM 774 C CA . GLU A 1 94 ? 12.898 -13.730 -11.970 1.00 90.69 94 GLU A CA 1
ATOM 775 C C . GLU A 1 94 ? 13.544 -12.338 -12.092 1.00 90.69 94 GLU A C 1
ATOM 777 O O . GLU A 1 94 ? 14.005 -11.938 -13.167 1.00 90.69 94 GLU A O 1
ATOM 782 N N . ILE A 1 95 ? 13.560 -11.558 -11.008 1.00 88.62 95 ILE A N 1
ATOM 783 C CA . ILE A 1 95 ? 14.174 -10.233 -10.985 1.00 88.62 95 ILE A CA 1
ATOM 784 C C . ILE A 1 95 ? 15.694 -10.383 -10.882 1.00 88.62 95 ILE A C 1
ATOM 786 O O . ILE A 1 95 ? 16.217 -10.994 -9.954 1.00 88.62 95 ILE A O 1
ATOM 790 N N . SER A 1 96 ? 16.411 -9.767 -11.822 1.00 84.94 96 SER A N 1
ATOM 791 C CA . SER A 1 96 ? 17.871 -9.675 -11.813 1.00 84.94 96 SER A CA 1
ATOM 792 C C . SER A 1 96 ? 18.336 -8.254 -11.504 1.00 84.94 96 SER A C 1
ATOM 794 O O . SER A 1 96 ? 17.638 -7.280 -11.797 1.00 84.94 96 SER A O 1
ATOM 796 N N . GLU A 1 97 ? 19.554 -8.115 -10.976 1.00 81.56 97 GLU A N 1
ATOM 797 C CA . GLU A 1 97 ? 20.189 -6.804 -10.772 1.00 81.56 97 GLU A CA 1
ATOM 798 C C . GLU A 1 97 ? 20.254 -6.000 -12.076 1.00 81.56 97 GLU A C 1
ATOM 800 O O . GLU A 1 97 ? 19.936 -4.814 -12.096 1.00 81.56 97 GLU A O 1
ATOM 805 N N . ALA A 1 98 ? 20.569 -6.660 -13.195 1.00 80.19 98 ALA A N 1
ATOM 806 C CA . ALA A 1 98 ? 20.585 -6.029 -14.510 1.00 80.19 98 ALA A CA 1
ATOM 807 C C . ALA A 1 98 ? 19.218 -5.437 -14.896 1.00 80.19 98 ALA A C 1
ATOM 809 O O . ALA A 1 98 ? 19.166 -4.402 -15.548 1.00 80.19 98 ALA A O 1
ATOM 810 N N . ARG A 1 99 ? 18.105 -6.045 -14.474 1.00 76.75 99 ARG A N 1
ATOM 811 C CA . ARG A 1 99 ? 16.756 -5.513 -14.720 1.00 76.75 99 ARG A CA 1
ATOM 812 C C . ARG A 1 99 ? 16.383 -4.405 -13.725 1.00 76.75 99 ARG A C 1
ATOM 814 O O . ARG A 1 99 ? 15.720 -3.450 -14.108 1.00 76.75 99 ARG A O 1
ATOM 821 N N . LEU A 1 100 ? 16.853 -4.492 -12.479 1.00 75.69 100 LEU A N 1
ATOM 822 C CA . LEU A 1 100 ? 16.635 -3.465 -11.449 1.00 75.69 100 LEU A CA 1
ATOM 823 C C . LEU A 1 100 ? 17.466 -2.195 -11.652 1.00 75.69 100 LEU A C 1
ATOM 825 O O . LEU A 1 100 ? 17.051 -1.129 -11.200 1.00 75.69 100 LEU A O 1
ATOM 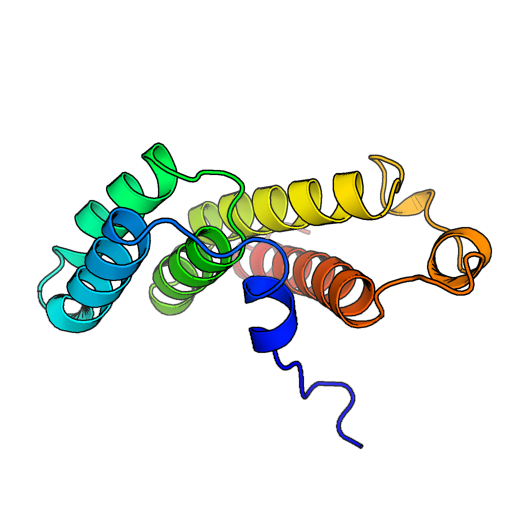829 N N . PHE A 1 101 ? 18.624 -2.287 -12.308 1.00 72.12 101 PHE A N 1
ATOM 830 C CA . PHE A 1 101 ? 19.583 -1.181 -12.427 1.00 72.12 101 PHE A CA 1
ATOM 831 C C . PHE A 1 101 ? 20.004 -0.863 -13.872 1.00 72.12 101 PHE A C 1
ATOM 833 O O . PHE A 1 101 ? 20.740 0.094 -14.089 1.00 72.12 101 PHE A O 1
ATOM 840 N N . GLY A 1 102 ? 19.561 -1.643 -14.863 1.00 63.50 102 GLY A N 1
ATOM 841 C CA . GLY A 1 102 ? 20.022 -1.533 -16.255 1.00 63.50 102 GLY A CA 1
ATOM 842 C C . GLY A 1 102 ? 19.509 -0.320 -17.030 1.00 63.50 102 GLY A C 1
ATOM 843 O O . GLY A 1 102 ? 20.068 0.007 -18.075 1.00 63.50 102 GLY A O 1
ATOM 844 N N . SER A 1 103 ? 18.487 0.378 -16.536 1.00 55.03 103 SER A N 1
ATOM 845 C CA . SER A 1 103 ? 18.045 1.660 -17.088 1.00 55.03 103 SER A CA 1
ATOM 846 C C . SER A 1 103 ? 18.611 2.804 -16.251 1.00 55.03 103 SER A C 1
ATOM 848 O O . SER A 1 103 ? 18.275 2.957 -15.079 1.00 55.03 103 SER A O 1
ATOM 850 N N . ASN A 1 104 ? 19.395 3.680 -16.889 1.00 51.31 104 ASN A N 1
ATOM 851 C CA . ASN A 1 104 ? 19.942 4.931 -16.329 1.00 51.31 104 ASN A CA 1
ATOM 852 C C . ASN A 1 104 ? 18.866 5.948 -15.857 1.00 51.31 104 ASN A C 1
ATOM 854 O O . ASN A 1 104 ? 19.188 7.091 -15.549 1.00 51.31 104 ASN A O 1
ATOM 858 N N . GLN A 1 105 ? 17.593 5.543 -15.817 1.00 54.50 105 GLN A N 1
ATOM 859 C CA . GLN A 1 105 ? 16.423 6.306 -15.380 1.00 54.50 105 GLN A CA 1
ATOM 860 C C . GLN A 1 105 ? 15.590 5.567 -14.317 1.00 54.50 105 GLN A C 1
ATOM 862 O O . GLN A 1 105 ? 14.456 5.958 -14.057 1.00 54.50 105 GLN A O 1
ATOM 867 N N . ASN A 1 106 ? 16.099 4.497 -13.694 1.00 58.50 106 ASN A N 1
ATOM 868 C CA . ASN A 1 106 ? 15.325 3.819 -12.656 1.00 58.50 106 ASN A CA 1
ATOM 869 C C . ASN A 1 106 ? 15.153 4.732 -11.446 1.00 58.50 106 ASN A C 1
ATOM 871 O O . ASN A 1 106 ? 16.126 5.114 -10.788 1.00 58.50 106 ASN A O 1
ATOM 875 N N . ASN A 1 107 ? 13.894 5.067 -11.156 1.00 75.81 107 ASN A N 1
ATOM 876 C CA . ASN A 1 107 ? 13.518 5.772 -9.948 1.00 75.81 107 ASN A CA 1
ATOM 877 C C . ASN A 1 107 ? 13.887 4.875 -8.755 1.00 75.81 107 ASN A C 1
ATOM 879 O O . ASN A 1 107 ? 13.162 3.957 -8.371 1.00 75.81 107 ASN A O 1
ATOM 883 N N . MET A 1 108 ? 15.069 5.121 -8.185 1.00 82.50 108 MET A N 1
ATOM 884 C CA . MET A 1 108 ? 15.616 4.350 -7.069 1.00 82.50 108 MET A CA 1
ATOM 885 C C . MET A 1 108 ? 14.652 4.330 -5.872 1.00 82.50 108 MET A C 1
ATOM 887 O O . MET A 1 108 ? 14.675 3.388 -5.081 1.00 82.50 108 MET A O 1
ATOM 891 N N . VAL A 1 109 ? 13.779 5.337 -5.746 1.00 84.75 109 VAL A N 1
ATOM 892 C CA . VAL A 1 109 ? 12.724 5.368 -4.728 1.00 84.75 109 VAL A CA 1
ATOM 893 C C . VAL A 1 109 ? 11.703 4.256 -4.975 1.00 84.75 109 VAL A C 1
ATOM 895 O O . VAL A 1 109 ? 11.402 3.512 -4.044 1.00 84.75 109 VAL A O 1
ATOM 898 N N . MET A 1 110 ? 11.242 4.066 -6.214 1.00 87.00 110 MET A N 1
ATOM 899 C CA . MET A 1 110 ? 10.336 2.966 -6.574 1.00 87.00 110 MET A CA 1
ATOM 900 C C . MET A 1 110 ? 10.968 1.600 -6.331 1.00 87.00 110 MET A C 1
ATOM 902 O O . MET A 1 110 ? 10.342 0.732 -5.730 1.00 87.00 110 MET A O 1
ATOM 906 N N . VAL A 1 111 ? 12.227 1.411 -6.737 1.00 88.50 111 VAL A N 1
ATOM 907 C CA . VAL A 1 111 ? 12.940 0.143 -6.509 1.00 88.50 111 VAL A CA 1
ATOM 908 C C . VAL A 1 111 ? 13.024 -0.164 -5.014 1.00 88.50 111 VAL A C 1
ATOM 910 O O . VAL A 1 111 ? 12.710 -1.273 -4.580 1.00 88.50 111 VAL A O 1
ATOM 913 N N . ARG A 1 112 ? 13.398 0.828 -4.198 1.00 88.62 112 ARG A N 1
ATOM 914 C CA . ARG A 1 112 ? 13.450 0.675 -2.738 1.00 88.62 112 ARG A CA 1
ATOM 915 C C . ARG A 1 112 ? 12.081 0.361 -2.151 1.00 88.62 112 ARG A C 1
ATOM 917 O O . ARG A 1 112 ? 11.991 -0.512 -1.292 1.00 88.62 112 ARG A O 1
ATOM 924 N N . PHE A 1 113 ? 11.031 1.023 -2.624 1.00 91.06 113 PHE A N 1
ATOM 925 C CA . PHE A 1 113 ? 9.672 0.763 -2.167 1.00 91.06 113 PHE A CA 1
ATOM 926 C C . PHE A 1 113 ? 9.201 -0.648 -2.528 1.00 91.06 113 PHE A C 1
ATOM 928 O O . PHE A 1 113 ? 8.672 -1.347 -1.671 1.00 91.06 113 PHE A O 1
ATOM 935 N N . TYR A 1 114 ? 9.470 -1.115 -3.750 1.00 92.25 114 TYR A N 1
ATOM 936 C CA . TYR A 1 114 ? 9.158 -2.482 -4.177 1.00 92.25 114 TYR A CA 1
ATOM 937 C C . TYR A 1 114 ? 9.786 -3.530 -3.244 1.00 92.25 114 TYR A C 1
ATOM 939 O O . TYR A 1 114 ? 9.111 -4.445 -2.765 1.00 92.25 114 TYR A O 1
ATOM 947 N N . LEU A 1 115 ? 11.079 -3.371 -2.940 1.00 91.69 115 LEU A N 1
ATOM 948 C CA . LEU A 1 115 ? 11.801 -4.255 -2.022 1.00 91.69 115 LEU A CA 1
ATOM 949 C C . LEU A 1 115 ? 11.284 -4.137 -0.581 1.00 91.69 115 LEU A C 1
ATOM 951 O O . LEU A 1 115 ? 11.233 -5.133 0.143 1.00 91.69 115 LEU A O 1
ATOM 955 N N . LEU A 1 116 ? 10.869 -2.937 -0.163 1.00 92.69 116 LEU A N 1
ATOM 956 C CA . LEU A 1 116 ? 10.260 -2.707 1.143 1.00 92.69 116 LEU A CA 1
ATOM 957 C C . LEU A 1 116 ? 8.919 -3.441 1.278 1.00 92.69 116 LEU A C 1
ATOM 959 O O . LEU A 1 116 ? 8.687 -4.052 2.321 1.00 92.69 116 LEU A O 1
ATOM 963 N N . CYS A 1 117 ? 8.081 -3.445 0.236 1.00 95.25 117 CYS A N 1
ATOM 964 C CA . CYS A 1 117 ? 6.848 -4.236 0.204 1.00 95.25 117 CYS A CA 1
ATOM 965 C C . CYS A 1 117 ? 7.144 -5.729 0.375 1.00 95.25 117 CYS A C 1
ATOM 967 O O . CYS A 1 117 ? 6.600 -6.341 1.288 1.00 95.25 117 CYS A O 1
ATOM 969 N N . LEU A 1 118 ? 8.078 -6.299 -0.401 1.00 94.38 118 LEU A N 1
ATOM 970 C CA . LEU A 1 118 ? 8.462 -7.716 -0.265 1.00 94.38 118 LEU A CA 1
ATOM 971 C C . LEU A 1 118 ? 8.922 -8.063 1.157 1.00 94.38 118 LEU A C 1
ATOM 973 O O . LEU A 1 118 ? 8.504 -9.069 1.731 1.00 94.38 118 LEU A O 1
ATOM 977 N N . LYS A 1 119 ? 9.763 -7.209 1.751 1.00 94.38 119 LYS A N 1
ATOM 978 C CA . LYS A 1 119 ? 10.225 -7.385 3.132 1.00 94.38 119 LYS A CA 1
ATOM 979 C C . LYS A 1 119 ? 9.067 -7.306 4.133 1.00 94.38 119 LYS A C 1
ATOM 981 O O . LYS A 1 119 ? 9.021 -8.095 5.076 1.00 94.38 119 LYS A O 1
ATOM 986 N N . GLY A 1 120 ? 8.154 -6.355 3.946 1.00 93.94 120 GLY A N 1
ATOM 987 C CA . GLY A 1 120 ? 6.968 -6.184 4.782 1.00 93.94 120 GLY A CA 1
ATOM 988 C C . GLY A 1 120 ? 6.024 -7.383 4.702 1.00 93.94 120 GLY A C 1
ATOM 989 O O . GLY A 1 120 ? 5.591 -7.880 5.737 1.00 93.94 120 GLY A O 1
ATOM 990 N N . GLU A 1 121 ? 5.761 -7.887 3.497 1.00 95.19 121 GLU A N 1
ATOM 991 C CA . GLU A 1 121 ? 4.960 -9.091 3.251 1.00 95.19 121 GLU A CA 1
ATOM 992 C C . GLU A 1 121 ? 5.554 -10.309 3.966 1.00 95.19 121 GLU A C 1
ATOM 994 O O . GLU A 1 121 ? 4.849 -10.975 4.722 1.00 95.19 121 GLU A O 1
ATOM 999 N N . ALA A 1 122 ? 6.863 -10.547 3.828 1.00 94.06 122 ALA A N 1
ATOM 1000 C CA . ALA A 1 122 ? 7.543 -11.631 4.538 1.00 94.06 122 ALA A CA 1
ATOM 1001 C C . ALA A 1 122 ? 7.419 -11.496 6.066 1.00 94.06 122 ALA A C 1
ATOM 1003 O O . ALA A 1 122 ? 7.137 -12.471 6.762 1.00 94.06 122 ALA A O 1
ATOM 1004 N N . TYR A 1 123 ? 7.578 -10.282 6.603 1.00 94.50 123 TYR A N 1
ATOM 1005 C CA . TYR A 1 123 ? 7.373 -10.026 8.028 1.00 94.50 123 TYR A CA 1
ATOM 1006 C C . TYR A 1 123 ? 5.938 -10.347 8.468 1.00 94.50 123 TYR A C 1
ATOM 1008 O O . TYR A 1 123 ? 5.744 -10.997 9.495 1.00 94.50 123 TYR A O 1
ATOM 1016 N N . MET A 1 124 ? 4.931 -9.916 7.704 1.00 94.69 124 MET A N 1
ATO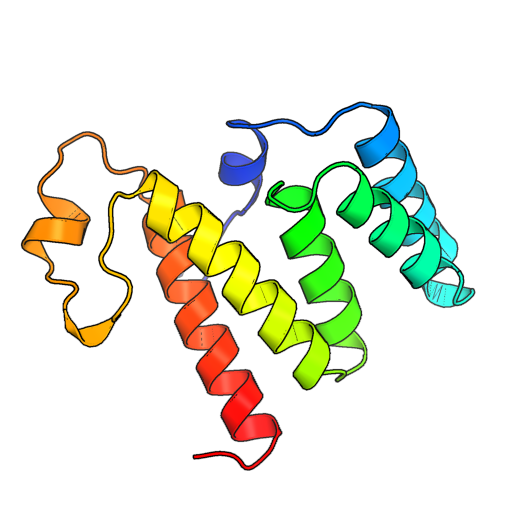M 1017 C CA . MET A 1 124 ? 3.524 -10.161 8.029 1.00 94.69 124 MET A CA 1
ATOM 1018 C C . MET A 1 124 ? 3.171 -11.652 7.981 1.00 94.69 124 MET A C 1
ATOM 1020 O O . MET A 1 124 ? 2.515 -12.128 8.906 1.00 94.69 124 MET A O 1
ATOM 1024 N N . LEU A 1 125 ? 3.680 -12.399 6.995 1.00 91.88 125 LEU A N 1
ATOM 1025 C CA . LEU A 1 125 ? 3.531 -13.859 6.918 1.00 91.88 125 LEU A CA 1
ATOM 1026 C C . LEU A 1 125 ? 4.106 -14.551 8.163 1.00 91.88 125 LEU A C 1
ATOM 1028 O O . LEU A 1 125 ? 3.420 -15.342 8.813 1.00 91.88 125 LEU A O 1
ATOM 1032 N N . ILE A 1 126 ? 5.314 -14.162 8.588 1.00 93.94 126 ILE A N 1
ATOM 1033 C CA . ILE A 1 126 ? 5.931 -14.680 9.820 1.00 93.94 126 ILE A CA 1
ATOM 1034 C C . ILE A 1 126 ? 5.072 -14.347 11.049 1.00 93.94 126 ILE A C 1
ATOM 1036 O O . ILE A 1 126 ? 4.869 -15.201 11.911 1.00 93.94 126 ILE A O 1
ATOM 1040 N N . ARG A 1 127 ? 4.525 -13.127 11.143 1.00 92.56 127 ARG A N 1
ATOM 1041 C CA . ARG A 1 127 ? 3.637 -12.718 12.252 1.00 92.56 127 ARG A CA 1
ATOM 1042 C C . ARG A 1 127 ? 2.322 -13.495 12.286 1.00 92.56 127 ARG A C 1
ATOM 1044 O O . ARG A 1 127 ? 1.732 -13.613 13.356 1.00 92.56 127 ARG A O 1
ATOM 1051 N N . GLN A 1 128 ? 1.889 -14.022 11.146 1.00 91.50 128 GLN A N 1
ATOM 1052 C CA . GLN A 1 128 ? 0.727 -14.898 11.016 1.00 91.50 128 GLN A CA 1
ATOM 1053 C C . GLN A 1 128 ? 1.063 -16.384 11.219 1.00 91.50 128 GLN A C 1
ATOM 1055 O O . GLN A 1 128 ? 0.149 -17.205 11.235 1.00 91.50 128 GLN A O 1
ATOM 1060 N N . GLY A 1 129 ? 2.343 -16.743 11.377 1.00 91.25 129 GLY A N 1
ATOM 1061 C CA . GLY A 1 129 ? 2.787 -18.134 11.491 1.00 91.25 129 GLY A CA 1
ATOM 1062 C C . GLY A 1 129 ? 2.751 -18.909 10.170 1.00 91.25 129 GLY A C 1
ATOM 1063 O O . GLY A 1 129 ? 2.656 -20.132 10.194 1.00 91.25 129 GLY A O 1
ATOM 1064 N N . GLN A 1 130 ? 2.798 -18.211 9.034 1.00 84.25 130 GLN A N 1
ATOM 1065 C CA . GLN A 1 130 ? 2.819 -18.793 7.692 1.00 84.25 130 GLN A CA 1
ATOM 1066 C C . GLN A 1 130 ? 4.254 -18.709 7.148 1.00 84.25 130 GLN A C 1
ATOM 1068 O O . GLN A 1 130 ? 4.775 -17.608 6.969 1.00 84.25 130 GLN A O 1
ATOM 1073 N N . PHE A 1 131 ? 4.914 -19.851 6.942 1.00 72.88 131 PHE A N 1
ATOM 1074 C CA . PHE A 1 131 ? 6.288 -19.959 6.432 1.00 72.88 131 PHE A CA 1
ATOM 1075 C C . PHE A 1 131 ? 6.487 -21.249 5.635 1.00 72.88 131 PHE A C 1
ATOM 1077 O O . PHE A 1 131 ? 5.783 -22.240 5.935 1.00 72.88 131 PHE A O 1
#

Radius of gyration: 15.44 Å; chains: 1; bounding box: 38×37×34 Å

pLDDT: mean 86.51, std 13.58, range [34.88, 98.0]

Secondary structure (DSSP, 8-state):
--TT----HHHHHSSPPPHHHHHHHHHHHHTTTTSTHHHHHHHHHHH-TT-HHHHHHHHHHHHHTT-HHHHHHHHHHHHHHHHHHTT--SSGGG--HHHHHSSTT--HHHHHHHHHHHHHHHHHHHHTT--

Foldseek 3Di:
DPLPPADCVVLCVVPPADPQLVVLLVVLVVCLPVPCNVVSLVVSCVRPVQRLVSLVSQLVSCVVVLVLVSNLVSLVSPLVSLCVVLVHDPDPVPDDPCSQPVDPPRPVSSSSSNVVSVVSNVVSCVVVVHD